Protein AF-R6EZ40-F1 (afdb_monomer_lite)

Radius of gyration: 13.63 Å; chains: 1; bounding box: 28×31×30 Å

Secondary structure (DSSP, 8-state):
-EEEEEEEE----TTHHHHHTTS-SSSTT--SEEEEEEEEEEEEEEEEEEEEEES---SEEEEEEEEEEEEEEEEEEEEE---

Foldseek 3Di:
DEQEEDEFEADPDPCVVVVPVPDDQVDPDHHQAGAEEAEQEAEEEAYNYEYEYEDDHDHHHYDYYNYNYYDHYNYHYYYDDDD

Sequence (83 aa):
MRRCDMEFDGIDDPNLPAWFENRPTDQWPVFPVWGMYFRNVKNVDVKDVKLTVRGKEYREAWTVDNVEKHNLNRVQVSKDCAH

pLDDT: mean 86.13, std 10.76, range [40.47, 96.31]

Structure (mmCIF, N/CA/C/O backbone):
data_AF-R6EZ40-F1
#
_entry.id   AF-R6EZ40-F1
#
loop_
_atom_site.group_PDB
_atom_site.id
_atom_site.type_symbol
_atom_site.label_atom_id
_atom_site.label_alt_id
_atom_site.label_comp_id
_atom_site.label_asym_id
_atom_site.label_entity_id
_atom_site.label_seq_id
_atom_site.pdbx_PDB_ins_code
_atom_site.Cartn_x
_atom_site.Cartn_y
_atom_site.Cartn_z
_atom_site.occupancy
_atom_site.B_iso_or_equiv
_atom_site.auth_seq_id
_atom_site.auth_comp_id
_atom_site.auth_asym_id
_atom_site.auth_atom_id
_atom_site.pdbx_PDB_model_num
ATOM 1 N N . MET A 1 1 ? -9.067 -3.947 8.555 1.00 85.75 1 MET A N 1
ATOM 2 C CA . MET A 1 1 ? -8.714 -5.249 7.936 1.00 85.75 1 MET A CA 1
ATOM 3 C C . MET A 1 1 ? -8.030 -6.130 8.964 1.00 85.75 1 MET A C 1
ATOM 5 O O . MET A 1 1 ? -7.316 -5.596 9.806 1.00 85.75 1 MET A O 1
ATOM 9 N N . ARG A 1 2 ? -8.270 -7.445 8.958 1.00 92.62 2 ARG A N 1
ATOM 10 C CA . ARG A 1 2 ? -7.699 -8.353 9.965 1.00 92.62 2 ARG A CA 1
ATOM 11 C C . ARG A 1 2 ? -7.275 -9.675 9.338 1.00 92.62 2 ARG A C 1
ATOM 13 O O . ARG A 1 2 ? -8.117 -10.282 8.686 1.00 92.62 2 ARG A O 1
ATOM 20 N N . ARG A 1 3 ? -6.053 -10.144 9.628 1.00 94.62 3 ARG A N 1
ATOM 21 C CA . ARG A 1 3 ? -5.540 -11.463 9.195 1.00 94.62 3 ARG A CA 1
ATOM 22 C C . ARG A 1 3 ? -5.621 -11.648 7.680 1.00 94.62 3 ARG A C 1
ATOM 24 O O . ARG A 1 3 ? -6.281 -12.563 7.197 1.00 94.62 3 ARG A O 1
ATOM 31 N N . CYS A 1 4 ? -4.992 -10.737 6.949 1.00 93.69 4 CYS A N 1
ATOM 32 C CA . CYS A 1 4 ? -4.945 -10.777 5.489 1.00 93.69 4 CYS A CA 1
ATOM 33 C C . CYS A 1 4 ? -3.514 -11.066 5.033 1.00 93.69 4 CYS A C 1
ATOM 35 O O . CYS A 1 4 ? -2.583 -10.486 5.587 1.00 93.69 4 CYS A O 1
ATOM 37 N N . ASP A 1 5 ? -3.360 -11.909 4.016 1.00 94.81 5 ASP A N 1
ATOM 38 C CA . ASP A 1 5 ? -2.118 -12.058 3.253 1.00 94.81 5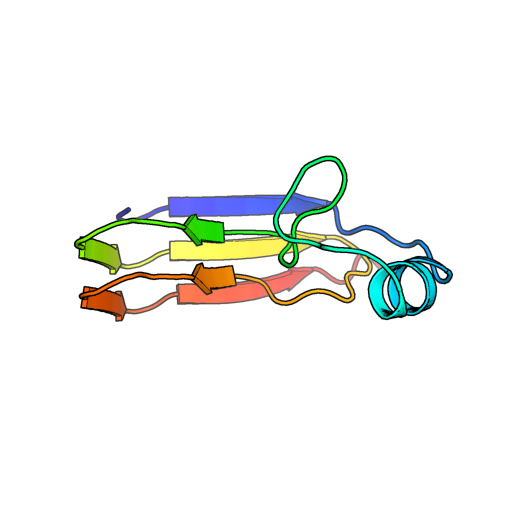 ASP A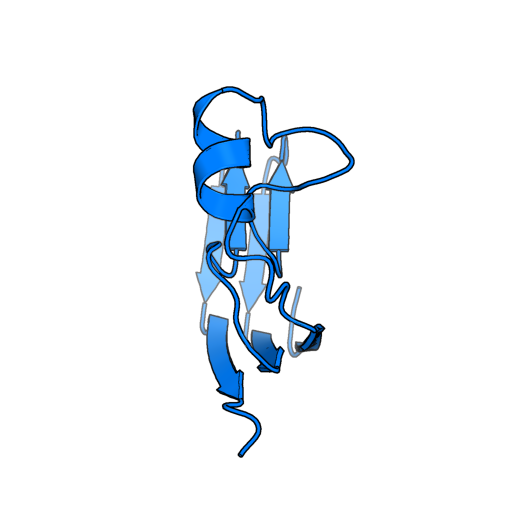 CA 1
ATOM 39 C C . ASP A 1 5 ? -2.424 -11.633 1.815 1.00 94.81 5 ASP A C 1
ATOM 41 O O . ASP A 1 5 ? -3.370 -12.144 1.211 1.00 94.81 5 ASP A O 1
ATOM 45 N N . MET A 1 6 ? -1.719 -10.618 1.324 1.00 94.44 6 MET A N 1
ATOM 46 C CA . MET A 1 6 ? -1.950 -10.018 0.013 1.00 94.44 6 MET A CA 1
ATOM 47 C C . MET A 1 6 ? -0.634 -9.965 -0.759 1.00 94.44 6 MET A C 1
ATOM 49 O O . MET A 1 6 ? 0.363 -9.438 -0.258 1.00 94.44 6 MET A O 1
ATOM 53 N N . GLU A 1 7 ? -0.653 -10.483 -1.985 1.00 94.31 7 GLU A N 1
ATOM 54 C CA . GLU A 1 7 ? 0.479 -10.460 -2.910 1.00 94.31 7 GLU A CA 1
ATOM 55 C C . GLU A 1 7 ? 0.202 -9.511 -4.078 1.00 94.31 7 GLU A C 1
ATOM 57 O O . GLU A 1 7 ? -0.916 -9.456 -4.593 1.00 94.31 7 GLU A O 1
ATOM 62 N N . PHE A 1 8 ? 1.227 -8.765 -4.479 1.00 92.19 8 PHE A N 1
ATOM 63 C CA . PHE A 1 8 ? 1.171 -7.752 -5.524 1.00 92.19 8 PHE A CA 1
ATOM 64 C C . PHE A 1 8 ? 2.344 -7.934 -6.482 1.00 92.19 8 PHE A C 1
ATOM 66 O O . PHE A 1 8 ? 3.458 -8.242 -6.052 1.00 92.19 8 PHE A O 1
ATOM 73 N N . ASP A 1 9 ? 2.112 -7.675 -7.763 1.00 90.81 9 ASP A N 1
ATOM 74 C CA . ASP A 1 9 ? 3.184 -7.559 -8.745 1.00 90.81 9 ASP A CA 1
ATOM 75 C C . ASP A 1 9 ? 3.711 -6.121 -8.746 1.00 90.81 9 ASP A C 1
ATOM 77 O O . ASP A 1 9 ? 2.951 -5.156 -8.877 1.00 90.81 9 ASP A O 1
ATOM 81 N N . GLY A 1 10 ? 5.018 -5.979 -8.553 1.00 87.56 10 GLY A N 1
ATOM 82 C CA . GLY A 1 10 ? 5.710 -4.703 -8.620 1.00 87.56 10 GLY A CA 1
ATOM 83 C C . GLY A 1 10 ? 5.802 -4.184 -10.053 1.00 87.56 10 GLY A C 1
ATOM 84 O O . GLY A 1 10 ? 5.789 -4.947 -11.021 1.00 87.56 10 GLY A O 1
ATOM 85 N N . ILE A 1 11 ? 5.910 -2.864 -10.191 1.00 85.44 11 ILE A N 1
ATOM 86 C CA . ILE A 1 11 ? 6.118 -2.215 -11.486 1.00 85.44 11 ILE A CA 1
ATOM 87 C C . ILE A 1 11 ? 7.618 -1.972 -11.699 1.00 85.44 11 ILE A C 1
ATOM 89 O O . ILE A 1 11 ? 8.193 -1.049 -11.121 1.00 85.44 11 ILE A O 1
ATOM 93 N N . ASP A 1 12 ? 8.241 -2.760 -12.581 1.00 83.75 12 ASP A N 1
ATOM 94 C CA . ASP A 1 12 ? 9.634 -2.578 -13.024 1.00 83.75 12 ASP A CA 1
ATOM 95 C C . ASP A 1 12 ? 9.728 -1.613 -14.219 1.00 83.75 12 ASP A C 1
ATOM 97 O O . ASP A 1 12 ? 10.184 -1.971 -15.305 1.00 83.75 12 ASP A O 1
ATOM 101 N N . ASP A 1 13 ? 9.240 -0.384 -14.029 1.00 82.94 13 ASP A N 1
ATOM 102 C CA . ASP A 1 13 ? 9.428 0.708 -14.987 1.00 82.94 13 ASP A CA 1
ATOM 103 C C . ASP A 1 13 ? 10.415 1.741 -14.412 1.00 82.94 13 ASP A C 1
ATOM 105 O O . ASP A 1 13 ? 10.060 2.485 -13.490 1.00 82.94 13 ASP A O 1
ATOM 109 N N . PRO A 1 14 ? 11.649 1.833 -14.946 1.00 82.62 14 PRO A N 1
ATOM 110 C CA . PRO A 1 14 ? 12.655 2.770 -14.453 1.00 82.62 14 PRO A CA 1
ATOM 111 C C . PRO A 1 14 ? 12.283 4.244 -14.679 1.00 82.62 14 PRO A C 1
ATOM 113 O O . PRO A 1 14 ? 12.892 5.113 -14.059 1.00 82.62 14 PRO A O 1
ATOM 116 N N . ASN A 1 15 ? 11.297 4.547 -15.533 1.00 83.19 15 ASN A N 1
ATOM 117 C CA . ASN A 1 15 ? 10.811 5.913 -15.755 1.00 83.19 15 ASN A CA 1
ATOM 118 C C . ASN A 1 15 ? 9.718 6.322 -14.760 1.00 83.19 15 ASN A C 1
ATOM 120 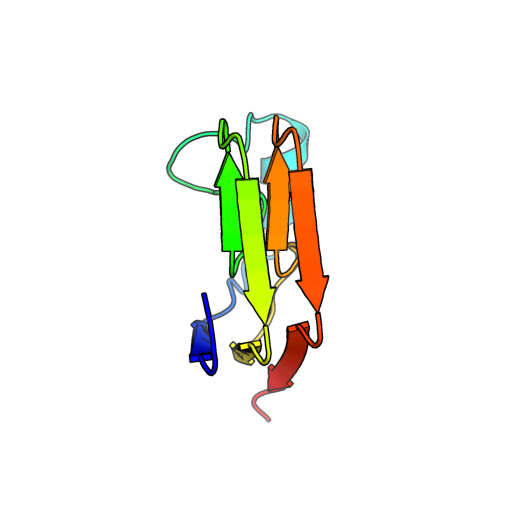O O . ASN A 1 15 ? 9.395 7.507 -14.658 1.00 83.19 15 ASN A O 1
ATOM 124 N N . LEU A 1 16 ? 9.151 5.363 -14.021 1.00 78.56 16 LEU A N 1
ATOM 125 C CA . LEU A 1 16 ? 8.059 5.605 -13.083 1.00 78.56 16 LEU A CA 1
ATOM 126 C C . LEU A 1 16 ? 8.428 6.620 -11.981 1.00 78.56 16 LEU A C 1
ATOM 128 O O . LEU A 1 16 ? 7.611 7.504 -11.721 1.00 78.56 16 LEU A O 1
ATOM 132 N N . PRO A 1 17 ? 9.641 6.596 -11.383 1.00 79.62 17 PRO A N 1
ATOM 133 C CA . PRO A 1 17 ? 10.054 7.620 -10.423 1.00 79.62 17 PRO A CA 1
ATOM 134 C C . PRO A 1 17 ? 9.995 9.044 -10.992 1.00 79.62 17 PRO A C 1
ATOM 136 O O . PRO A 1 17 ? 9.395 9.922 -10.381 1.00 79.62 17 PRO A O 1
ATOM 139 N N . ALA A 1 18 ? 10.537 9.261 -12.195 1.00 82.56 18 ALA A N 1
ATOM 140 C CA . ALA A 1 18 ? 10.522 10.571 -12.851 1.00 82.56 18 ALA A CA 1
ATOM 141 C C . ALA A 1 18 ? 9.104 11.000 -13.271 1.00 82.56 18 ALA A C 1
ATOM 143 O O . ALA A 1 18 ? 8.774 12.187 -13.275 1.00 82.56 18 ALA A O 1
ATOM 144 N N . TRP A 1 19 ? 8.236 10.038 -13.600 1.00 77.75 19 TRP A N 1
ATOM 145 C CA . TRP A 1 19 ? 6.827 10.301 -13.887 1.00 77.75 19 TRP A CA 1
ATOM 146 C C . TRP A 1 19 ? 6.084 10.873 -12.666 1.00 77.75 19 TRP A C 1
ATOM 148 O O . TRP A 1 19 ? 5.212 11.727 -12.844 1.00 77.75 19 TRP A O 1
ATOM 158 N N . PHE A 1 20 ? 6.449 10.460 -11.443 1.00 77.44 20 PHE A N 1
ATOM 159 C CA . PHE A 1 20 ? 5.831 10.945 -10.202 1.00 77.44 20 PHE A CA 1
ATOM 160 C C . PHE A 1 20 ? 6.155 12.398 -9.863 1.00 77.44 20 PHE A C 1
ATOM 162 O O . PHE A 1 20 ? 5.303 13.084 -9.307 1.00 77.44 20 PHE A O 1
ATOM 169 N N . GLU A 1 21 ? 7.347 12.888 -10.204 1.00 79.31 21 GLU A N 1
ATOM 170 C CA . GLU A 1 21 ? 7.824 14.214 -9.775 1.00 79.31 21 GLU A CA 1
ATOM 171 C C . GLU A 1 21 ? 6.905 15.369 -10.201 1.00 79.31 21 GLU A C 1
ATOM 173 O O . GLU A 1 21 ? 6.849 16.398 -9.535 1.00 79.31 21 GLU A O 1
ATOM 178 N N . ASN A 1 22 ? 6.160 15.196 -11.297 1.00 76.75 22 ASN A N 1
ATOM 179 C CA . ASN A 1 22 ? 5.371 16.261 -11.915 1.00 76.75 22 ASN A CA 1
ATOM 180 C C . ASN A 1 22 ? 3.873 15.940 -12.015 1.00 76.75 22 ASN A C 1
ATOM 182 O O . ASN A 1 22 ? 3.160 16.592 -12.784 1.00 76.75 22 ASN A O 1
ATOM 186 N N . ARG A 1 23 ? 3.379 14.915 -11.304 1.00 74.12 23 ARG A N 1
ATOM 187 C CA . ARG A 1 23 ? 1.985 14.465 -11.435 1.00 74.12 23 ARG A CA 1
ATOM 188 C C . ARG A 1 23 ? 1.337 14.152 -10.089 1.00 74.12 23 ARG A C 1
ATOM 190 O O . ARG A 1 23 ? 1.984 13.574 -9.220 1.00 74.12 23 ARG A O 1
ATOM 197 N N . PRO A 1 24 ? 0.044 14.479 -9.923 1.00 73.62 24 PRO A N 1
ATOM 198 C CA . PRO A 1 24 ? -0.707 14.029 -8.764 1.00 73.62 24 PRO A CA 1
ATOM 199 C C . PRO A 1 24 ? -0.808 12.500 -8.776 1.00 73.62 24 PRO A C 1
ATOM 201 O O . PRO A 1 24 ? -1.177 11.897 -9.783 1.00 73.62 24 PRO A O 1
ATOM 204 N N . THR A 1 25 ? -0.472 11.880 -7.649 1.00 74.44 25 THR A N 1
ATOM 205 C CA . THR A 1 25 ? -0.552 10.426 -7.429 1.00 74.44 25 THR A CA 1
ATOM 206 C C . THR A 1 25 ? -1.788 10.026 -6.635 1.00 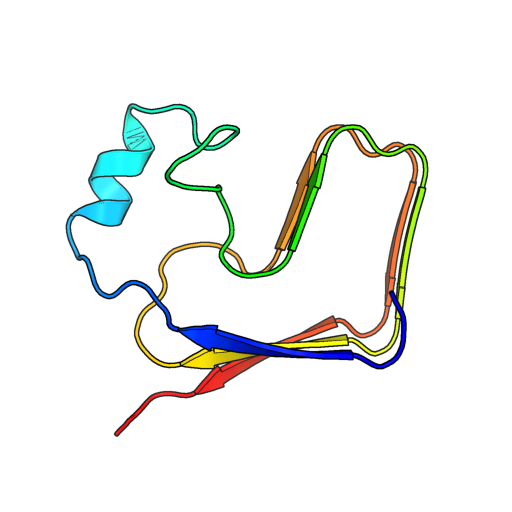74.44 25 THR A C 1
ATOM 208 O O . THR A 1 25 ? -1.990 8.857 -6.335 1.00 74.44 25 THR A O 1
ATOM 211 N N . ASP A 1 26 ? -2.651 10.981 -6.292 1.00 71.19 26 ASP A N 1
ATOM 212 C CA . ASP A 1 26 ? -3.864 10.761 -5.507 1.00 71.19 26 ASP A CA 1
ATOM 213 C C . ASP A 1 26 ? -5.067 10.309 -6.364 1.00 71.19 26 ASP A C 1
ATOM 215 O O . ASP A 1 26 ? -6.172 10.138 -5.838 1.00 71.19 26 ASP A O 1
ATOM 219 N N . GLN A 1 27 ? -4.858 10.111 -7.672 1.00 70.06 27 GLN A N 1
ATOM 220 C CA . GLN A 1 27 ? -5.860 9.706 -8.660 1.00 70.06 27 GLN A CA 1
ATOM 221 C C . GLN A 1 27 ? -5.325 8.612 -9.602 1.00 70.06 27 GLN A C 1
ATOM 223 O O . GLN A 1 27 ? -4.123 8.428 -9.777 1.00 70.06 27 GLN A O 1
ATOM 228 N N . TRP A 1 28 ? -6.246 7.878 -10.230 1.00 63.31 28 TRP A N 1
ATOM 229 C CA . TRP A 1 28 ? -5.945 6.890 -11.273 1.00 63.31 28 TRP A CA 1
ATOM 230 C C . TRP A 1 28 ? -5.154 7.538 -12.436 1.00 63.31 28 TRP A C 1
ATOM 232 O O . TRP A 1 28 ? -5.452 8.687 -12.768 1.00 63.31 28 TRP A O 1
ATOM 242 N N . PRO A 1 29 ? -4.193 6.861 -13.107 1.00 66.88 29 PRO A N 1
ATOM 243 C CA . PRO A 1 29 ? -3.889 5.423 -13.085 1.00 66.88 29 PRO A CA 1
ATOM 244 C C . PRO A 1 29 ? -2.833 4.961 -12.083 1.00 66.88 29 PRO A C 1
ATOM 246 O O . PRO A 1 29 ? -2.652 3.753 -11.941 1.00 66.88 29 PRO A O 1
ATOM 249 N N . VAL A 1 30 ? -2.138 5.870 -11.393 1.00 72.38 30 VAL A N 1
ATOM 250 C CA . VAL A 1 30 ? -1.026 5.483 -10.517 1.00 72.38 30 VAL A CA 1
ATOM 251 C C . VAL A 1 30 ? -1.205 6.067 -9.125 1.00 72.38 30 VAL A C 1
ATOM 253 O O . VAL A 1 30 ? -0.991 7.253 -8.895 1.00 72.38 30 VAL A O 1
ATOM 256 N N . PHE A 1 31 ? -1.567 5.188 -8.195 1.00 81.81 31 PHE A N 1
ATOM 257 C CA . PHE A 1 31 ? -1.612 5.480 -6.766 1.00 81.81 31 PHE A CA 1
ATOM 258 C C . PHE A 1 31 ? -0.199 5.652 -6.183 1.00 81.81 31 PHE A C 1
ATOM 260 O O . PHE A 1 31 ? 0.756 5.075 -6.724 1.00 81.81 31 PHE A O 1
ATOM 267 N N . PRO A 1 32 ? -0.048 6.367 -5.048 1.00 83.25 32 PRO A N 1
ATOM 268 C CA . PRO A 1 32 ? 1.264 6.673 -4.476 1.00 83.25 32 PRO A CA 1
ATOM 269 C C . PRO A 1 32 ? 1.918 5.449 -3.819 1.00 83.25 32 PRO A C 1
ATOM 271 O O . PRO A 1 32 ? 3.084 5.491 -3.441 1.00 83.25 32 PRO A O 1
ATOM 274 N N . VAL A 1 33 ? 1.160 4.360 -3.677 1.00 90.31 33 VAL A N 1
ATOM 275 C CA . VAL A 1 33 ? 1.534 3.120 -2.997 1.00 90.31 33 VAL A CA 1
ATOM 276 C C . VAL A 1 33 ? 1.091 1.916 -3.814 1.00 90.31 33 VAL A C 1
ATOM 278 O O . VAL A 1 33 ? 0.166 2.017 -4.623 1.00 90.31 33 VAL A O 1
ATOM 281 N N . TRP A 1 34 ? 1.741 0.775 -3.600 1.00 90.56 34 TRP A N 1
ATOM 282 C CA . TRP A 1 34 ? 1.420 -0.468 -4.311 1.00 90.56 34 TRP A CA 1
ATOM 283 C C . TRP A 1 34 ? 0.447 -1.386 -3.562 1.00 90.56 34 TRP A C 1
ATOM 285 O O . TRP A 1 34 ? -0.187 -2.220 -4.196 1.00 90.56 34 TRP A O 1
ATOM 295 N N . GLY A 1 35 ? 0.312 -1.242 -2.239 1.00 92.50 35 GLY A N 1
ATOM 296 C CA . GLY A 1 35 ? -0.518 -2.122 -1.410 1.00 92.50 35 GLY A CA 1
ATOM 297 C C . GLY A 1 35 ? -1.810 -1.470 -0.919 1.00 92.50 35 GLY A C 1
ATOM 298 O O . GLY A 1 35 ? -2.889 -1.749 -1.434 1.00 92.50 35 GLY A O 1
ATOM 299 N N . MET A 1 36 ? -1.734 -0.629 0.120 1.00 93.38 36 MET A N 1
ATOM 300 C CA . MET A 1 36 ? -2.929 -0.075 0.784 1.00 93.38 36 MET A CA 1
ATOM 301 C C . MET A 1 36 ? -2.930 1.455 0.795 1.00 93.38 36 MET A C 1
ATOM 303 O O . MET A 1 36 ? -2.077 2.066 1.433 1.00 93.38 36 MET A O 1
ATOM 307 N N . TYR A 1 37 ? -3.929 2.081 0.170 1.00 92.56 37 TYR A N 1
ATOM 308 C CA . TYR A 1 37 ? -4.146 3.527 0.248 1.00 92.56 37 TYR A CA 1
ATOM 309 C C . TYR A 1 37 ? -5.474 3.832 0.942 1.00 92.56 37 TYR A C 1
ATOM 311 O O . TYR A 1 37 ? -6.544 3.558 0.398 1.00 92.56 37 TYR A O 1
ATOM 319 N N . PHE A 1 38 ? -5.418 4.395 2.149 1.00 92.62 38 PHE A N 1
ATOM 320 C CA . PHE A 1 38 ? -6.616 4.851 2.856 1.00 92.62 38 PHE A CA 1
ATOM 321 C C . PHE A 1 38 ? -6.752 6.359 2.718 1.00 92.62 38 PHE A C 1
ATOM 323 O O . PHE A 1 38 ? -5.899 7.089 3.215 1.00 92.62 38 PHE A O 1
ATOM 330 N N . ARG A 1 39 ? -7.834 6.819 2.084 1.00 92.38 39 ARG A N 1
ATOM 331 C CA . ARG A 1 39 ? -8.088 8.241 1.850 1.00 92.38 39 ARG A CA 1
ATOM 332 C C . ARG A 1 39 ? -9.470 8.658 2.337 1.00 92.38 39 ARG A C 1
ATOM 334 O O . ARG A 1 39 ? -10.444 7.984 2.013 1.00 92.38 39 ARG A O 1
ATOM 341 N N . ASN A 1 40 ? -9.566 9.783 3.048 1.00 93.19 40 ASN A N 1
ATOM 342 C CA . ASN A 1 40 ? -10.836 10.367 3.510 1.00 93.19 40 ASN A CA 1
ATOM 343 C C . ASN A 1 40 ? -11.659 9.410 4.397 1.00 93.19 40 ASN A C 1
ATOM 345 O O . ASN A 1 40 ? -12.870 9.255 4.223 1.00 93.19 40 ASN A O 1
ATOM 349 N N . VAL A 1 41 ? -11.001 8.748 5.352 1.00 93.50 41 VAL A N 1
ATOM 350 C CA . VAL A 1 41 ? -11.630 7.773 6.257 1.00 93.50 41 VAL A CA 1
ATOM 351 C C . VAL A 1 41 ? -11.487 8.238 7.702 1.00 93.50 41 VAL A C 1
ATOM 353 O O . VAL A 1 41 ? -10.400 8.579 8.144 1.00 93.50 41 VAL A O 1
ATOM 356 N N . LYS A 1 42 ? -12.565 8.197 8.492 1.00 95.62 42 LYS A N 1
ATOM 357 C CA . LYS A 1 42 ? -12.506 8.613 9.907 1.00 95.62 42 LYS A CA 1
ATOM 358 C C . LYS A 1 42 ? -11.688 7.672 10.794 1.00 95.62 42 LYS A C 1
ATOM 360 O O . LYS A 1 42 ? -11.039 8.111 11.735 1.00 95.62 42 LYS A O 1
ATOM 365 N N . ASN A 1 43 ? -11.752 6.367 10.541 1.00 96.31 43 ASN A N 1
ATOM 366 C CA . ASN A 1 43 ? -11.064 5.376 11.361 1.00 96.31 43 ASN A CA 1
ATOM 367 C C . ASN A 1 43 ? -10.575 4.190 10.526 1.00 96.31 43 ASN A C 1
ATOM 369 O O . ASN A 1 43 ? -11.366 3.560 9.823 1.00 96.31 43 ASN A O 1
ATOM 373 N N . VAL A 1 44 ? -9.294 3.859 10.661 1.00 95.44 44 VAL A N 1
ATOM 374 C CA . VAL A 1 44 ? -8.648 2.703 10.038 1.00 95.44 44 VAL A CA 1
ATOM 375 C C . VAL A 1 44 ? -8.063 1.806 11.131 1.00 95.44 44 VAL A C 1
ATOM 377 O O . VAL A 1 44 ? -7.167 2.214 11.860 1.00 95.44 44 VAL A O 1
ATOM 380 N N . ASP A 1 45 ? -8.538 0.562 11.226 1.00 96.06 45 ASP A N 1
ATOM 381 C CA . ASP A 1 45 ? -7.961 -0.476 12.098 1.00 96.06 45 ASP A CA 1
ATOM 382 C C . ASP A 1 45 ? -7.460 -1.640 11.235 1.00 96.06 45 ASP A C 1
ATOM 384 O O . ASP A 1 45 ? -8.249 -2.366 10.612 1.00 96.06 45 ASP A O 1
ATOM 388 N N . VAL A 1 46 ? -6.140 -1.803 11.166 1.00 95.12 46 VAL A N 1
ATOM 389 C CA . VAL A 1 46 ? -5.459 -2.881 10.444 1.00 95.12 46 VAL A CA 1
ATOM 390 C C . VAL A 1 46 ? -4.662 -3.706 11.440 1.00 95.12 46 VAL A C 1
ATOM 392 O O . VAL A 1 46 ? -3.849 -3.173 12.194 1.00 95.12 46 VAL A O 1
ATOM 395 N N . LYS A 1 47 ? -4.905 -5.019 11.439 1.00 96.25 47 LYS A N 1
ATOM 396 C CA . LYS A 1 47 ? -4.260 -5.942 12.368 1.00 96.25 47 LYS A CA 1
ATOM 397 C C . LYS A 1 47 ? -3.840 -7.244 11.697 1.00 96.25 47 LYS A C 1
ATOM 399 O O . LYS A 1 47 ? -4.668 -7.883 11.051 1.00 96.25 47 LYS A O 1
ATOM 404 N N . ASP A 1 48 ? -2.602 -7.669 11.935 1.00 95.75 48 ASP A N 1
ATOM 405 C CA . ASP A 1 48 ? -2.053 -8.935 11.431 1.00 95.75 48 ASP A CA 1
ATOM 406 C C . ASP A 1 48 ? -2.211 -9.030 9.896 1.00 95.75 48 ASP A C 1
ATOM 408 O O . ASP A 1 48 ? -2.877 -9.926 9.381 1.00 95.75 48 ASP A O 1
ATOM 412 N N . VAL A 1 49 ? -1.685 -8.047 9.162 1.00 95.69 49 VAL A N 1
ATOM 413 C CA . VAL A 1 49 ? -1.749 -8.012 7.691 1.00 95.69 49 VAL A CA 1
ATOM 414 C C . VAL A 1 49 ? -0.353 -8.173 7.116 1.00 95.69 49 VAL A C 1
ATOM 416 O O . VAL A 1 49 ? 0.576 -7.502 7.555 1.00 95.69 49 VAL A O 1
ATOM 419 N N . LYS A 1 50 ? -0.213 -9.032 6.112 1.00 95.69 50 LYS A N 1
ATOM 420 C CA . LYS A 1 50 ? 1.011 -9.212 5.343 1.00 95.69 50 LYS A CA 1
ATOM 421 C C . LYS A 1 50 ? 0.798 -8.704 3.921 1.00 95.69 50 LYS A C 1
ATOM 423 O O . LYS A 1 50 ? -0.206 -9.015 3.285 1.00 95.69 50 LYS A O 1
ATOM 428 N N . LEU A 1 51 ? 1.736 -7.886 3.466 1.00 95.62 51 LEU A N 1
ATOM 429 C CA . LEU A 1 51 ? 1.832 -7.377 2.108 1.00 95.62 51 LEU A CA 1
ATOM 430 C C . LEU A 1 51 ? 3.120 -7.917 1.499 1.00 95.62 51 LEU A C 1
ATOM 432 O O . LEU A 1 51 ? 4.203 -7.673 2.033 1.00 95.62 51 LEU A O 1
ATOM 436 N N . THR A 1 52 ? 3.011 -8.611 0.376 1.00 95.50 52 THR A N 1
ATOM 437 C CA . THR A 1 52 ? 4.166 -9.107 -0.372 1.00 95.50 52 THR A CA 1
ATOM 438 C C . THR A 1 52 ? 4.169 -8.476 -1.750 1.00 95.50 52 THR A C 1
ATOM 440 O O . THR A 1 52 ? 3.159 -8.536 -2.441 1.00 95.50 52 THR A O 1
ATOM 443 N N . VAL A 1 53 ? 5.293 -7.891 -2.158 1.00 94.06 53 VAL A N 1
ATOM 444 C CA . VAL A 1 53 ? 5.488 -7.451 -3.544 1.00 94.06 53 VAL A CA 1
ATOM 445 C C . VAL A 1 53 ? 6.504 -8.348 -4.237 1.00 94.06 53 VAL A C 1
ATOM 447 O O . VAL A 1 53 ? 7.572 -8.608 -3.680 1.00 94.06 53 VAL A O 1
ATOM 450 N N . ARG A 1 54 ? 6.164 -8.828 -5.434 1.00 92.44 54 ARG A N 1
ATOM 451 C CA . ARG A 1 54 ? 7.045 -9.598 -6.319 1.00 92.44 54 ARG A CA 1
ATOM 452 C C . ARG A 1 54 ? 7.670 -8.664 -7.352 1.00 92.44 54 ARG A C 1
ATOM 454 O O . ARG A 1 54 ? 6.963 -7.891 -7.990 1.00 92.44 54 ARG A O 1
ATOM 461 N N . GLY A 1 55 ? 8.983 -8.744 -7.548 1.00 86.81 55 GLY A N 1
ATOM 462 C CA . GLY A 1 55 ? 9.688 -7.900 -8.525 1.00 86.81 55 GLY A CA 1
ATOM 463 C C . GLY A 1 55 ? 10.025 -6.491 -8.015 1.00 86.81 55 GLY A C 1
ATOM 464 O O . GLY A 1 55 ? 10.037 -6.237 -6.807 1.00 86.81 55 GLY A O 1
ATOM 465 N N . LYS A 1 56 ? 10.384 -5.574 -8.928 1.00 85.38 56 LYS A N 1
ATOM 466 C CA . LYS A 1 56 ? 10.802 -4.213 -8.552 1.00 85.38 56 LYS A CA 1
ATOM 467 C C . LYS A 1 56 ? 9.602 -3.340 -8.224 1.00 85.38 56 LYS A C 1
ATOM 469 O O . LYS A 1 56 ? 8.599 -3.358 -8.922 1.00 85.38 56 LYS A O 1
ATOM 474 N N . GLU A 1 57 ? 9.738 -2.542 -7.174 1.00 86.31 57 GLU A N 1
ATOM 475 C CA . GLU A 1 57 ? 8.735 -1.560 -6.793 1.00 86.31 57 GLU A CA 1
ATOM 476 C C . GLU A 1 57 ? 9.403 -0.387 -6.073 1.00 86.31 57 GLU A C 1
ATOM 478 O O . GLU A 1 57 ? 10.249 -0.577 -5.188 1.00 86.31 57 GLU A O 1
ATOM 483 N N . TYR A 1 58 ? 9.021 0.818 -6.491 1.00 82.62 58 TYR A N 1
ATOM 484 C CA . TYR A 1 58 ? 9.631 2.089 -6.098 1.00 82.62 58 TYR A CA 1
ATOM 485 C C . TYR A 1 58 ? 8.774 2.857 -5.086 1.00 82.62 58 TYR A C 1
ATOM 487 O O . TYR A 1 58 ? 9.276 3.752 -4.411 1.00 82.62 58 TYR A O 1
ATOM 495 N N . ARG A 1 59 ? 7.489 2.504 -4.974 1.00 85.81 59 ARG A N 1
ATOM 496 C CA . ARG A 1 59 ? 6.523 3.129 -4.069 1.00 85.81 59 ARG A CA 1
ATOM 497 C C . ARG A 1 59 ? 6.527 2.489 -2.683 1.00 85.81 59 ARG A C 1
ATOM 499 O O . ARG A 1 59 ? 6.974 1.356 -2.483 1.00 85.81 59 ARG A O 1
ATOM 506 N N . GLU A 1 60 ? 5.953 3.199 -1.720 1.00 89.31 60 GLU A N 1
ATOM 507 C CA . GLU A 1 60 ? 5.696 2.650 -0.390 1.00 89.31 60 GLU A CA 1
ATOM 508 C C . GLU A 1 60 ? 4.598 1.574 -0.432 1.00 89.31 60 GLU A C 1
ATOM 510 O O . GLU A 1 60 ? 3.743 1.549 -1.319 1.00 89.31 60 GLU A O 1
ATOM 515 N N . ALA A 1 61 ? 4.616 0.663 0.542 1.00 91.94 61 ALA A N 1
ATOM 516 C CA . ALA A 1 61 ? 3.643 -0.427 0.617 1.00 91.94 61 ALA A CA 1
ATOM 517 C C . ALA A 1 61 ? 2.236 0.055 0.958 1.00 91.94 61 ALA A C 1
ATOM 519 O O . ALA A 1 61 ? 1.242 -0.508 0.502 1.00 91.94 61 ALA A O 1
ATOM 520 N N . TRP A 1 62 ? 2.137 1.093 1.776 1.00 93.12 62 TRP A N 1
ATOM 521 C CA . TRP A 1 62 ? 0.865 1.642 2.194 1.00 93.12 62 TRP A CA 1
ATOM 522 C C . TRP A 1 62 ? 1.036 3.077 2.672 1.00 93.12 62 TRP A C 1
ATOM 524 O O . TRP A 1 62 ? 2.121 3.470 3.083 1.00 93.12 62 TRP A O 1
ATOM 534 N N . THR A 1 63 ? -0.051 3.843 2.632 1.00 92.00 63 THR A N 1
ATOM 535 C CA . THR A 1 63 ? -0.102 5.189 3.204 1.00 92.00 63 THR A CA 1
ATOM 536 C C . THR A 1 63 ? -1.523 5.540 3.646 1.00 92.00 63 THR A C 1
ATOM 538 O O . THR A 1 63 ? -2.498 4.861 3.294 1.00 92.00 63 THR A O 1
ATOM 541 N N . VAL A 1 64 ? -1.634 6.599 4.444 1.00 91.81 64 VAL A N 1
ATOM 542 C CA . VAL A 1 64 ? -2.898 7.176 4.904 1.00 91.81 64 VAL A CA 1
ATOM 543 C C . VAL A 1 64 ? -2.940 8.652 4.518 1.00 91.81 64 VAL A C 1
ATOM 545 O O . VAL A 1 64 ? -1.974 9.379 4.720 1.00 91.81 64 VAL A O 1
ATOM 548 N N . ASP A 1 65 ? -4.069 9.098 3.979 1.00 91.25 65 ASP A N 1
ATOM 549 C CA . ASP A 1 65 ? -4.303 10.482 3.571 1.00 91.25 65 ASP A CA 1
ATOM 550 C C . ASP A 1 65 ? -5.660 10.956 4.101 1.00 91.25 65 ASP A C 1
ATOM 552 O O . ASP A 1 65 ? -6.692 10.320 3.882 1.00 91.25 65 ASP A O 1
ATOM 556 N N . ASN A 1 66 ? -5.667 12.067 4.835 1.00 92.94 66 ASN A N 1
ATOM 557 C CA . ASN A 1 66 ? -6.860 12.587 5.503 1.00 92.94 66 ASN A CA 1
ATOM 558 C C . ASN A 1 66 ? -7.602 11.511 6.334 1.00 92.94 66 ASN A C 1
ATOM 560 O O . ASN A 1 66 ? -8.787 11.227 6.125 1.00 92.94 66 ASN A O 1
ATOM 564 N N . VAL A 1 67 ? -6.870 10.867 7.254 1.00 93.62 67 VAL A N 1
ATOM 565 C CA . VAL A 1 67 ? -7.401 9.843 8.166 1.00 93.62 67 VAL A CA 1
ATOM 566 C C . VAL A 1 67 ? -7.297 10.314 9.614 1.00 93.62 67 VAL A C 1
ATOM 568 O O . VAL A 1 67 ? -6.196 10.439 10.145 1.00 93.62 67 VAL A O 1
ATOM 571 N N . GLU A 1 68 ? -8.439 10.542 10.272 1.00 93.56 68 GLU A N 1
ATOM 572 C CA . GLU A 1 68 ? -8.478 11.104 11.637 1.00 93.56 68 GLU A CA 1
ATOM 573 C C . GLU A 1 68 ? -7.849 10.164 12.678 1.00 93.56 68 GLU A C 1
ATOM 575 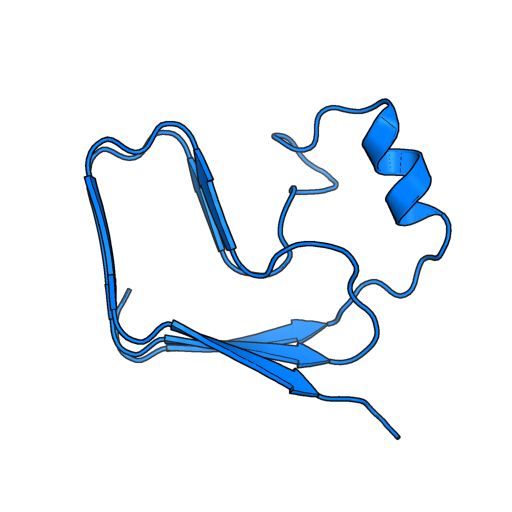O O . GLU A 1 68 ? -7.158 10.608 13.596 1.00 93.56 68 GLU A O 1
ATOM 580 N N . LYS A 1 69 ? -8.102 8.855 12.559 1.00 93.75 69 LYS A N 1
ATOM 581 C CA . LYS A 1 69 ? -7.565 7.823 13.455 1.00 93.75 69 LYS A CA 1
ATOM 582 C C . LYS A 1 69 ? -7.107 6.619 12.652 1.00 93.75 69 LYS A C 1
ATOM 584 O O . LYS A 1 69 ? -7.880 6.063 11.875 1.00 93.75 69 LYS A O 1
ATOM 589 N N . HIS A 1 70 ? -5.873 6.181 12.869 1.00 91.00 70 HIS A N 1
ATOM 590 C CA . HIS A 1 70 ? -5.365 4.955 12.268 1.00 91.00 70 HIS A CA 1
ATOM 591 C C . HIS A 1 70 ? -4.572 4.129 13.281 1.00 91.00 70 HIS A C 1
ATOM 593 O O . HIS A 1 70 ? -3.771 4.651 14.052 1.00 91.00 70 HIS A O 1
ATOM 599 N N . ASN A 1 71 ? 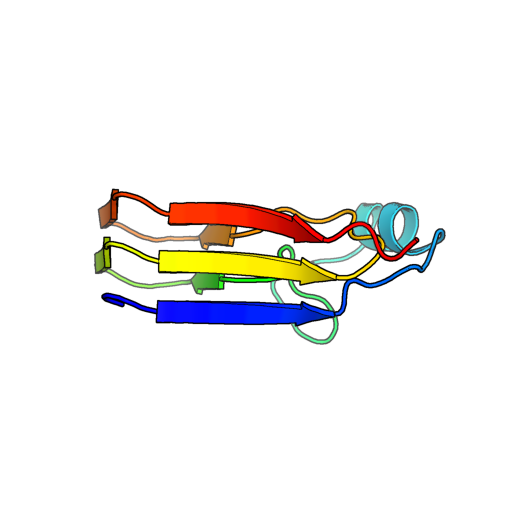-4.812 2.823 13.269 1.00 92.25 71 ASN A N 1
ATOM 600 C CA . ASN A 1 71 ? -4.070 1.825 14.020 1.00 92.25 71 ASN A CA 1
ATOM 601 C C . ASN A 1 71 ? -3.585 0.759 13.041 1.00 92.25 71 ASN A C 1
ATOM 603 O O . ASN A 1 71 ? -4.384 0.039 12.442 1.00 92.25 71 ASN A O 1
ATOM 607 N N . LEU A 1 72 ? -2.270 0.679 12.878 1.00 87.88 72 LEU A N 1
ATOM 608 C CA . LEU A 1 72 ? -1.606 -0.251 11.976 1.00 87.88 72 LEU A CA 1
ATOM 609 C C . LEU A 1 72 ? -0.742 -1.179 12.823 1.00 87.88 72 LEU A C 1
ATOM 611 O O . LEU A 1 72 ? 0.437 -0.930 13.066 1.00 87.88 72 LEU A O 1
ATOM 615 N N . ASN A 1 73 ? -1.362 -2.237 13.334 1.00 88.25 73 ASN A N 1
ATOM 616 C CA . ASN A 1 73 ? -0.713 -3.188 14.223 1.00 88.25 73 ASN A CA 1
ATOM 617 C C . ASN A 1 73 ? -0.294 -4.432 13.432 1.00 88.25 73 ASN A C 1
ATOM 619 O O . ASN A 1 73 ? -1.137 -5.120 12.859 1.00 88.25 73 ASN A O 1
ATOM 623 N N . ARG A 1 74 ? 1.008 -4.746 13.423 1.00 86.94 74 ARG A N 1
ATOM 624 C CA . ARG A 1 74 ? 1.570 -5.906 12.704 1.00 86.94 74 ARG A CA 1
ATOM 625 C C . ARG A 1 74 ? 1.210 -5.909 11.214 1.00 86.94 74 ARG A C 1
ATOM 627 O O . ARG A 1 74 ? 0.656 -6.880 10.702 1.00 86.94 74 ARG A O 1
ATOM 634 N N . VAL A 1 75 ? 1.538 -4.813 10.533 1.00 89.12 75 VAL A N 1
ATOM 635 C CA . VAL A 1 75 ? 1.622 -4.798 9.070 1.00 89.12 75 VAL A CA 1
ATOM 636 C C . VAL A 1 75 ? 3.026 -5.253 8.687 1.00 89.12 75 VAL A C 1
ATOM 638 O O . VAL A 1 75 ? 4.002 -4.569 8.985 1.00 89.12 75 VAL A O 1
ATOM 641 N N . GLN A 1 76 ? 3.133 -6.433 8.087 1.00 90.94 76 GLN A N 1
ATOM 642 C CA . GLN A 1 76 ? 4.388 -6.991 7.595 1.00 90.94 76 GLN A CA 1
ATOM 643 C C . GLN A 1 76 ? 4.510 -6.696 6.106 1.00 90.94 76 GLN A C 1
ATOM 645 O O . GLN A 1 76 ? 3.566 -6.926 5.356 1.00 90.94 76 GLN A O 1
ATOM 650 N N . VAL A 1 77 ? 5.668 -6.196 5.687 1.00 89.44 77 VAL A N 1
ATOM 651 C CA . VAL A 1 77 ? 5.969 -5.927 4.280 1.00 89.44 77 VAL A CA 1
ATOM 652 C C . VAL A 1 77 ? 7.150 -6.797 3.883 1.00 89.44 77 VAL A C 1
ATOM 654 O O . VAL A 1 77 ? 8.226 -6.677 4.469 1.00 89.44 77 VAL A O 1
ATOM 657 N N . SER A 1 78 ? 6.951 -7.665 2.899 1.00 89.38 78 SER A N 1
ATOM 658 C CA . SER A 1 78 ? 8.003 -8.490 2.305 1.00 89.38 78 SER A CA 1
ATOM 659 C C . SER A 1 78 ? 8.202 -8.142 0.836 1.00 89.38 78 SER A C 1
ATOM 661 O O . SER A 1 78 ? 7.245 -7.889 0.106 1.00 89.38 78 SER A O 1
ATOM 663 N N . LYS A 1 79 ? 9.464 -8.143 0.402 1.00 82.94 79 LYS A N 1
ATOM 664 C CA . LYS A 1 79 ? 9.832 -8.098 -1.014 1.00 82.94 79 LYS A CA 1
ATOM 665 C C . LYS A 1 79 ? 10.275 -9.496 -1.407 1.00 82.94 79 LYS A C 1
ATOM 667 O O . LYS A 1 79 ? 11.243 -10.001 -0.841 1.00 82.94 79 LYS A O 1
ATOM 672 N N . ASP A 1 80 ? 9.546 -10.109 -2.325 1.00 76.12 80 ASP A N 1
ATOM 673 C CA . ASP A 1 80 ? 9.949 -11.364 -2.935 1.00 76.12 80 ASP A CA 1
ATOM 674 C C . ASP A 1 80 ? 10.805 -11.019 -4.158 1.00 76.12 80 ASP A C 1
ATOM 676 O O . ASP A 1 80 ? 10.309 -10.621 -5.220 1.00 76.12 80 ASP A O 1
ATOM 680 N N . CYS A 1 81 ? 12.123 -11.043 -3.958 1.00 52.84 81 CYS A N 1
ATOM 681 C CA . CYS A 1 81 ? 13.082 -10.863 -5.036 1.00 52.84 81 CYS A CA 1
ATOM 682 C C . CYS A 1 81 ? 13.022 -12.113 -5.916 1.00 52.84 81 CYS A C 1
ATOM 684 O O . CYS A 1 81 ? 13.673 -13.108 -5.606 1.00 52.84 81 CYS A O 1
ATOM 686 N N . ALA A 1 82 ? 12.240 -12.067 -6.995 1.00 48.91 82 ALA A N 1
ATOM 687 C CA . ALA A 1 82 ? 12.310 -13.085 -8.035 1.00 48.91 82 ALA A CA 1
ATOM 688 C C . ALA A 1 82 ? 13.766 -13.176 -8.532 1.00 48.91 82 ALA A C 1
ATOM 690 O O . ALA A 1 82 ? 14.341 -12.164 -8.944 1.00 48.91 82 ALA A O 1
ATOM 691 N N . HIS A 1 83 ? 14.360 -14.363 -8.377 1.00 40.47 83 HIS A N 1
ATOM 692 C CA . HIS A 1 83 ? 15.707 -14.714 -8.830 1.00 40.47 83 HIS A CA 1
ATOM 693 C C . HIS A 1 83 ? 15.832 -14.704 -10.353 1.00 40.47 83 HIS A C 1
ATOM 695 O O . HIS A 1 83 ? 14.861 -15.122 -11.025 1.00 40.47 83 HIS A O 1
#